Protein AF-A0A8J9U3N6-F1 (afdb_monomer_lite)

InterPro domains:
  IPR005055 Insect odorant-binding protein A10/Ejaculatory bulb-specific protein 3 [PF03392] (1-66)
  IPR005055 Insect odorant-binding protein A10/Ejaculatory bulb-specific protein 3 [PTHR11257] (2-75)
  IPR036682 Insect odorant-binding protein A10/Ejaculatory bulb-specific protein 3 superfamily [G3DSA:1.10.2080.10] (1-77)
  IPR036682 Insect odorant-binding protein A10/Ejaculatory bulb-specific protein 3 superfamily [SSF100910] (2-75)

Organism: NCBI:txid405034

Sequence (78 aa):
MLEEGKCSAEGKELKSHIQEALENNCAKCTNAQKSGTKKVIGHLINNENEYWEKLTAKYDPQHKYSVKYEKDLKTVSA

Structure (mmCIF, N/CA/C/O backbone):
data_AF-A0A8J9U3N6-F1
#
_entry.id   AF-A0A8J9U3N6-F1
#
loop_
_atom_site.group_PDB
_atom_site.id
_atom_site.type_symbol
_atom_site.label_atom_id
_atom_site.label_alt_id
_atom_site.label_comp_id
_atom_site.label_asym_id
_atom_site.label_entity_id
_atom_site.label_seq_id
_atom_site.pdbx_PDB_ins_code
_atom_site.Cartn_x
_atom_site.Cartn_y
_atom_site.Cartn_z
_atom_site.occupancy
_atom_site.B_iso_or_equiv
_atom_site.auth_seq_id
_atom_site.auth_comp_id
_atom_site.auth_asym_id
_atom_site.auth_atom_id
_atom_site.pdbx_PDB_model_num
ATOM 1 N N . MET A 1 1 ? -9.108 20.155 -6.127 1.00 40.75 1 MET A N 1
ATOM 2 C CA . MET A 1 1 ? -10.002 18.993 -5.830 1.00 40.75 1 MET A CA 1
ATOM 3 C C . MET A 1 1 ? -9.159 17.722 -5.789 1.00 40.75 1 MET A C 1
ATOM 5 O 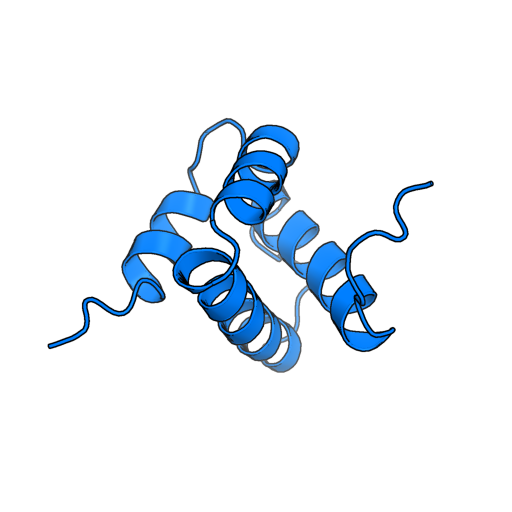O . MET A 1 1 ? -8.440 17.468 -6.746 1.00 40.75 1 MET A O 1
ATOM 9 N N . LEU A 1 2 ? -9.255 16.969 -4.681 1.00 43.91 2 LEU A N 1
ATOM 10 C CA . LEU A 1 2 ? -8.273 16.016 -4.109 1.00 43.91 2 LEU A CA 1
ATOM 11 C C . LEU A 1 2 ? -7.055 16.677 -3.430 1.00 43.91 2 LEU A C 1
ATOM 13 O O . LEU A 1 2 ? -5.933 16.190 -3.530 1.00 43.91 2 LEU A O 1
ATOM 17 N N . GLU A 1 3 ? -7.292 17.774 -2.707 1.00 47.25 3 GLU A N 1
ATOM 18 C CA . GLU A 1 3 ? -6.292 18.468 -1.870 1.00 47.25 3 GLU A CA 1
ATOM 19 C C . GLU A 1 3 ? -6.636 18.396 -0.372 1.00 47.25 3 GLU A C 1
ATOM 21 O O . GLU A 1 3 ? -6.096 19.145 0.433 1.00 47.25 3 GLU A O 1
ATOM 26 N N . GLU A 1 4 ? -7.534 17.492 0.027 1.00 45.56 4 GLU A N 1
ATOM 27 C CA . GLU A 1 4 ? -8.035 17.409 1.409 1.00 45.56 4 GLU A CA 1
ATOM 28 C C . GLU A 1 4 ? -7.269 16.396 2.276 1.00 45.56 4 GLU A C 1
ATOM 30 O O . GLU A 1 4 ? -7.776 15.847 3.243 1.00 45.56 4 GLU A O 1
ATOM 35 N N . GLY A 1 5 ? -6.010 16.153 1.920 1.00 51.88 5 GLY A N 1
ATOM 36 C CA . GLY A 1 5 ? -5.052 15.431 2.742 1.00 51.88 5 GLY A CA 1
ATOM 37 C C . GLY A 1 5 ? -3.657 15.854 2.318 1.00 51.88 5 GLY A C 1
ATOM 38 O O . GLY A 1 5 ? -3.302 15.714 1.145 1.00 51.88 5 GLY A O 1
ATOM 39 N N . LYS A 1 6 ? -2.872 16.412 3.246 1.00 45.56 6 LYS A N 1
ATOM 40 C CA . LYS A 1 6 ? -1.473 16.806 3.018 1.00 45.56 6 LYS A CA 1
ATOM 41 C C . LYS A 1 6 ? -0.620 15.554 2.804 1.00 45.56 6 LYS A C 1
ATOM 43 O O . LYS A 1 6 ? 0.148 15.154 3.669 1.00 45.56 6 LYS A O 1
ATOM 48 N N . CYS A 1 7 ? -0.745 14.913 1.650 1.00 50.59 7 CYS A N 1
ATOM 49 C CA . CYS A 1 7 ? 0.246 13.947 1.216 1.00 50.59 7 CYS A CA 1
ATOM 50 C C . CYS A 1 7 ? 1.458 14.750 0.745 1.00 50.59 7 CYS A C 1
ATOM 52 O O . CYS A 1 7 ? 1.441 15.333 -0.342 1.00 50.59 7 CYS A O 1
ATOM 54 N N . SER A 1 8 ? 2.496 14.800 1.583 1.00 57.06 8 SER A N 1
ATOM 55 C CA . SER A 1 8 ? 3.838 15.245 1.193 1.00 57.06 8 SER A CA 1
ATOM 56 C C . SER A 1 8 ? 4.269 14.533 -0.097 1.00 57.06 8 SER A C 1
ATOM 58 O O . SER A 1 8 ? 3.733 13.471 -0.418 1.00 57.06 8 SER A O 1
ATOM 60 N N . ALA A 1 9 ? 5.235 15.072 -0.848 1.00 59.44 9 ALA A N 1
ATOM 61 C CA . ALA A 1 9 ? 5.741 14.407 -2.060 1.00 59.44 9 ALA A CA 1
ATOM 62 C C . ALA A 1 9 ? 6.096 12.925 -1.796 1.00 59.44 9 ALA A C 1
ATOM 64 O O . ALA A 1 9 ? 5.710 12.046 -2.564 1.00 59.44 9 ALA A O 1
ATOM 65 N N . GLU A 1 10 ? 6.671 12.654 -0.622 1.00 56.53 10 GLU A N 1
ATOM 66 C CA . GLU A 1 10 ? 6.927 11.311 -0.090 1.00 56.53 10 GLU A CA 1
ATOM 67 C C . GLU A 1 10 ? 5.651 10.464 0.068 1.00 56.53 10 GLU A C 1
ATOM 69 O O . GLU A 1 10 ? 5.634 9.294 -0.300 1.00 56.53 10 GLU A O 1
ATOM 74 N N . GLY A 1 11 ? 4.553 11.046 0.556 1.00 64.06 11 GLY A N 1
ATOM 75 C CA . GLY A 1 11 ? 3.253 10.381 0.691 1.00 64.06 11 GLY A CA 1
ATOM 76 C C . GLY A 1 11 ? 2.606 10.029 -0.652 1.00 64.06 11 GLY A C 1
ATOM 77 O O . GLY A 1 11 ? 1.980 8.976 -0.776 1.00 64.06 11 GLY A O 1
ATOM 78 N N . LYS A 1 12 ? 2.803 10.855 -1.690 1.00 66.00 12 LYS A N 1
ATOM 79 C CA . LYS A 1 12 ? 2.363 10.539 -3.062 1.00 66.00 12 LYS A CA 1
ATOM 80 C C . LYS A 1 12 ? 3.137 9.362 -3.653 1.00 66.00 12 LYS A C 1
ATOM 82 O O . LYS A 1 12 ? 2.518 8.474 -4.239 1.00 66.00 12 LYS A O 1
ATOM 87 N N . GLU A 1 13 ? 4.455 9.337 -3.478 1.00 68.44 13 GLU A N 1
ATOM 88 C CA . GLU A 1 13 ? 5.284 8.213 -3.927 1.00 68.44 13 GLU A CA 1
ATOM 89 C C . GLU A 1 13 ? 4.936 6.928 -3.175 1.00 68.44 13 GLU A C 1
ATOM 91 O O . GLU A 1 13 ? 4.686 5.891 -3.790 1.00 68.44 13 GLU A O 1
ATOM 96 N N . LEU A 1 14 ? 4.799 7.010 -1.850 1.00 70.06 14 LEU A N 1
ATOM 97 C CA . LEU A 1 14 ? 4.376 5.889 -1.015 1.00 70.06 14 LEU A CA 1
ATOM 98 C C . LEU A 1 14 ? 3.005 5.361 -1.435 1.00 70.06 14 LEU A C 1
ATOM 100 O O . LEU A 1 14 ? 2.846 4.152 -1.549 1.00 70.06 14 LEU A O 1
ATOM 104 N N . LYS A 1 15 ? 2.041 6.227 -1.765 1.00 72.50 15 LYS A N 1
ATOM 105 C CA . LYS A 1 15 ? 0.730 5.805 -2.279 1.00 72.50 15 LYS A CA 1
ATOM 106 C C . LYS A 1 15 ? 0.833 5.034 -3.596 1.00 72.50 15 LYS A C 1
ATOM 108 O O . LYS A 1 15 ? 0.157 4.021 -3.748 1.00 72.50 15 LYS A O 1
ATOM 113 N N . SER A 1 16 ? 1.682 5.484 -4.519 1.00 75.81 16 SER A N 1
ATOM 114 C CA . SER A 1 16 ? 1.929 4.782 -5.785 1.00 75.81 16 SER A CA 1
ATOM 115 C C . SER A 1 16 ? 2.532 3.392 -5.547 1.00 75.81 16 SER A C 1
ATOM 117 O O . SER A 1 16 ? 2.093 2.400 -6.127 1.00 75.81 16 SER A O 1
ATOM 119 N N . HIS A 1 17 ? 3.477 3.286 -4.610 1.00 76.62 17 HIS A N 1
ATOM 120 C CA . HIS A 1 17 ? 4.071 2.004 -4.231 1.00 76.62 17 HIS A CA 1
ATOM 121 C C . HIS A 1 17 ? 3.107 1.089 -3.474 1.00 76.62 17 HIS A C 1
ATOM 123 O O . HIS A 1 17 ? 3.128 -0.111 -3.718 1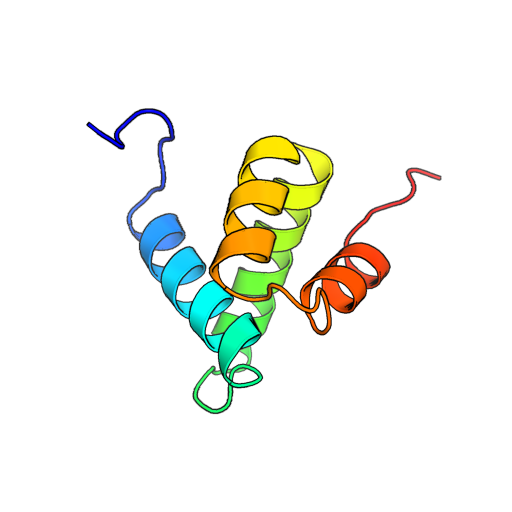.00 76.62 17 HIS A O 1
ATOM 129 N N . ILE A 1 18 ? 2.242 1.621 -2.601 1.00 75.88 18 ILE A N 1
ATOM 130 C CA . ILE A 1 18 ? 1.159 0.861 -1.952 1.00 75.88 18 ILE A CA 1
ATOM 131 C C . ILE A 1 18 ? 0.235 0.284 -3.017 1.00 75.88 18 ILE A C 1
ATOM 133 O O . ILE A 1 18 ? -0.075 -0.899 -2.981 1.00 75.88 18 ILE A O 1
ATOM 137 N N . GLN A 1 19 ? -0.178 1.103 -3.978 1.00 77.00 19 GLN A N 1
ATOM 138 C CA . GLN A 1 19 ? -1.017 0.657 -5.077 1.00 77.00 19 GLN A CA 1
ATOM 139 C C . GLN A 1 19 ? -0.343 -0.491 -5.850 1.00 77.00 19 GLN A C 1
ATOM 141 O O . GLN A 1 19 ? -0.939 -1.549 -6.023 1.00 77.00 19 GLN A O 1
ATOM 146 N N . GLU A 1 20 ? 0.929 -0.348 -6.224 1.00 79.12 20 GLU A N 1
ATOM 147 C CA . GLU A 1 20 ? 1.666 -1.423 -6.899 1.00 79.12 20 GLU A CA 1
ATOM 148 C C . GLU A 1 20 ? 1.866 -2.660 -5.995 1.00 79.12 20 GLU A C 1
ATOM 150 O O . GLU A 1 20 ? 1.865 -3.801 -6.469 1.00 79.12 20 GLU A O 1
ATOM 155 N N . ALA A 1 21 ? 1.989 -2.455 -4.679 1.00 76.94 21 ALA A N 1
ATOM 156 C 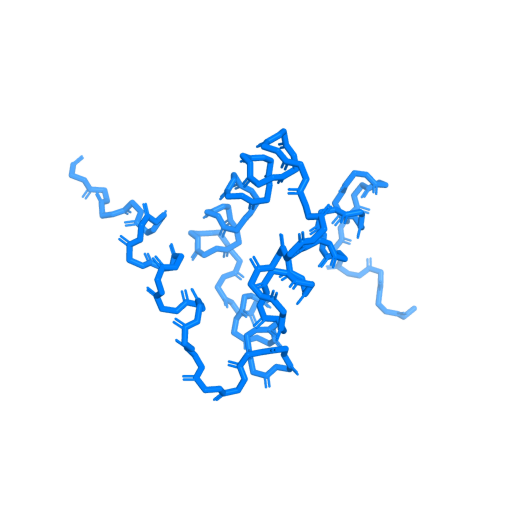CA . ALA A 1 21 ? 2.039 -3.517 -3.678 1.00 76.94 21 ALA A CA 1
ATOM 157 C C . ALA A 1 21 ? 0.762 -4.354 -3.667 1.00 76.94 21 ALA A C 1
ATOM 159 O O . ALA A 1 21 ? 0.824 -5.583 -3.624 1.00 76.94 21 ALA A O 1
ATOM 160 N N . LEU A 1 22 ? -0.374 -3.667 -3.715 1.00 75.44 22 LEU A N 1
ATOM 161 C CA . LEU A 1 22 ? -1.715 -4.225 -3.664 1.00 75.44 22 LEU A CA 1
ATOM 162 C C . LEU A 1 22 ? -2.115 -4.876 -5.000 1.00 75.44 22 LEU A C 1
ATOM 164 O O . LEU A 1 22 ? -2.700 -5.953 -4.999 1.00 75.44 22 LEU A O 1
ATOM 168 N N . GLU A 1 23 ? -1.737 -4.293 -6.138 1.00 75.50 23 GLU A N 1
ATOM 169 C CA . GLU A 1 23 ? -2.078 -4.837 -7.460 1.00 75.50 23 GLU A CA 1
ATOM 170 C C . GLU A 1 23 ? -1.137 -5.976 -7.894 1.00 75.50 23 GLU A C 1
ATOM 172 O O . GLU A 1 23 ? -1.581 -6.985 -8.440 1.00 75.50 23 GLU A O 1
ATOM 177 N N . ASN A 1 24 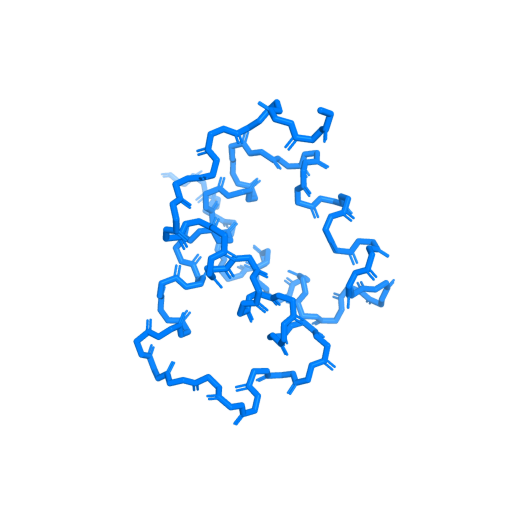? 0.172 -5.841 -7.644 1.00 74.69 24 ASN A N 1
ATOM 178 C CA . ASN A 1 24 ? 1.215 -6.702 -8.221 1.00 74.69 24 ASN A CA 1
ATOM 179 C C . ASN A 1 24 ? 2.172 -7.306 -7.179 1.00 74.69 24 ASN A C 1
ATOM 181 O O . A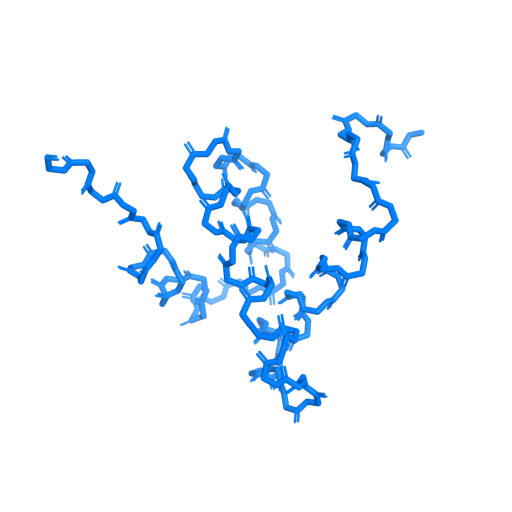SN A 1 24 ? 3.293 -7.692 -7.517 1.00 74.69 24 ASN A O 1
ATOM 185 N N . ASN A 1 25 ? 1.779 -7.378 -5.902 1.00 67.62 25 ASN A N 1
ATOM 186 C CA . ASN A 1 25 ? 2.637 -7.877 -4.813 1.00 67.62 25 ASN A CA 1
ATOM 187 C C . ASN A 1 25 ? 3.936 -7.060 -4.637 1.00 67.62 25 ASN A C 1
ATOM 189 O O . ASN A 1 25 ? 4.911 -7.530 -4.049 1.00 67.62 25 ASN A O 1
ATOM 193 N N . CYS A 1 26 ? 3.980 -5.826 -5.151 1.00 69.50 26 CYS A N 1
ATOM 194 C CA . CYS A 1 26 ? 5.164 -4.969 -5.073 1.00 69.50 26 CYS A CA 1
ATOM 195 C C . CYS A 1 26 ? 6.372 -5.635 -5.758 1.00 69.50 26 CYS A C 1
ATOM 197 O O . CYS A 1 26 ? 7.488 -5.618 -5.226 1.00 69.50 26 CYS A O 1
ATOM 199 N N . ALA A 1 27 ? 6.150 -6.274 -6.916 1.00 70.12 27 ALA A N 1
ATOM 200 C CA . ALA A 1 27 ? 7.182 -7.011 -7.647 1.00 70.12 27 ALA A CA 1
ATOM 201 C C . ALA A 1 27 ? 8.417 -6.154 -7.983 1.00 70.12 27 ALA A C 1
ATOM 203 O O . ALA A 1 27 ? 9.522 -6.686 -8.060 1.00 70.12 27 ALA A O 1
ATOM 204 N N . LYS A 1 28 ? 8.248 -4.832 -8.139 1.00 71.00 28 LYS A N 1
ATOM 205 C CA . LYS A 1 28 ? 9.342 -3.891 -8.430 1.00 71.00 28 LYS A CA 1
ATOM 206 C C . LYS A 1 28 ? 9.794 -3.071 -7.221 1.00 71.00 28 LYS A C 1
ATOM 208 O O . LYS A 1 28 ? 10.729 -2.283 -7.336 1.00 71.00 28 LYS A O 1
ATOM 213 N N . CYS A 1 29 ? 9.181 -3.258 -6.056 1.00 75.12 29 CYS A N 1
ATOM 214 C CA . CYS A 1 29 ? 9.507 -2.464 -4.881 1.00 75.12 29 CYS A CA 1
ATOM 215 C C . CYS A 1 29 ? 10.794 -2.943 -4.213 1.00 75.12 29 CYS A C 1
ATOM 217 O O . CYS A 1 29 ? 10.946 -4.122 -3.873 1.00 75.12 29 CYS A O 1
ATOM 219 N N . THR A 1 30 ? 11.683 -2.002 -3.914 1.00 80.25 30 THR A N 1
ATOM 220 C CA . THR A 1 30 ? 12.861 -2.259 -3.079 1.00 80.25 30 THR A CA 1
ATOM 221 C C . THR A 1 30 ? 12.484 -2.466 -1.611 1.00 80.25 30 THR A C 1
ATOM 223 O O . THR A 1 30 ? 11.434 -2.029 -1.139 1.00 80.25 30 THR A O 1
ATOM 226 N N . ASN A 1 31 ? 13.367 -3.118 -0.846 1.00 80.06 31 ASN A N 1
ATOM 227 C CA . ASN A 1 31 ? 13.160 -3.347 0.590 1.00 80.06 31 ASN A CA 1
ATOM 228 C C . ASN A 1 31 ? 12.923 -2.044 1.377 1.00 80.06 31 ASN A C 1
ATOM 230 O O . ASN A 1 31 ? 12.093 -2.018 2.286 1.00 80.06 31 ASN A O 1
ATOM 234 N N . ALA A 1 32 ? 13.592 -0.952 0.989 1.00 78.88 32 ALA A N 1
ATOM 235 C CA . ALA A 1 32 ? 13.382 0.370 1.577 1.00 78.88 32 ALA A CA 1
ATOM 236 C C . ALA A 1 32 ? 11.951 0.883 1.334 1.00 78.88 32 ALA A C 1
ATOM 238 O O . ALA A 1 32 ? 11.270 1.279 2.280 1.00 78.88 32 ALA A O 1
ATOM 239 N N . GLN A 1 33 ? 11.458 0.780 0.094 1.00 73.44 33 GLN A N 1
ATOM 240 C CA . GLN A 1 33 ? 10.086 1.149 -0.262 1.00 73.44 33 GLN A CA 1
ATOM 241 C C . GLN A 1 33 ? 9.064 0.279 0.469 1.00 73.44 33 GLN A C 1
ATOM 243 O O . GLN A 1 33 ? 8.097 0.818 0.996 1.00 73.44 33 GLN A O 1
ATOM 248 N N . LYS A 1 34 ? 9.286 -1.038 0.583 1.00 78.44 34 LYS A N 1
ATOM 249 C CA . LYS A 1 34 ? 8.393 -1.941 1.335 1.00 78.44 34 LYS A CA 1
ATOM 250 C C . LYS A 1 34 ? 8.278 -1.540 2.807 1.00 78.44 34 LYS A C 1
ATOM 252 O O . LYS A 1 34 ? 7.177 -1.534 3.352 1.00 78.44 34 LYS A O 1
ATOM 257 N N . SER A 1 35 ? 9.394 -1.178 3.440 1.00 79.56 35 SER A N 1
ATOM 258 C CA . SER A 1 35 ? 9.414 -0.741 4.840 1.00 79.56 35 SER A CA 1
ATOM 259 C C . SER A 1 35 ? 8.722 0.615 5.037 1.00 79.56 35 SER A C 1
ATOM 261 O O . SER A 1 35 ? 7.880 0.759 5.925 1.00 79.56 35 SER A O 1
ATOM 263 N N . GLY A 1 36 ? 8.995 1.590 4.161 1.00 77.50 36 GLY A N 1
ATOM 264 C CA . GLY A 1 36 ? 8.308 2.887 4.176 1.00 77.50 36 GLY A CA 1
ATOM 265 C C . GLY A 1 36 ? 6.803 2.746 3.935 1.00 77.50 36 GLY A C 1
ATOM 266 O O . GLY A 1 36 ? 5.995 3.295 4.681 1.00 77.50 36 GLY A O 1
ATOM 267 N N . THR A 1 37 ? 6.434 1.920 2.955 1.00 79.12 37 THR A N 1
ATOM 268 C CA . THR A 1 37 ? 5.048 1.583 2.610 1.00 79.12 37 THR A CA 1
ATOM 269 C C . THR A 1 37 ? 4.334 0.985 3.820 1.00 79.12 37 THR A C 1
ATOM 271 O O . THR A 1 37 ? 3.268 1.466 4.185 1.00 79.12 37 THR A O 1
ATOM 274 N N . LYS A 1 38 ? 4.942 0.013 4.516 1.00 79.44 38 LYS A N 1
ATOM 275 C CA . LYS A 1 38 ? 4.379 -0.553 5.753 1.00 79.44 38 LYS A CA 1
ATOM 276 C C . LYS A 1 38 ? 4.119 0.506 6.829 1.00 79.44 38 LYS A C 1
ATOM 278 O O . LYS A 1 38 ? 3.057 0.485 7.439 1.00 79.44 38 LYS A O 1
ATOM 283 N N . LYS A 1 39 ? 5.041 1.448 7.055 1.00 80.06 39 LYS A N 1
ATOM 284 C CA . LYS A 1 39 ? 4.829 2.530 8.035 1.00 80.06 39 LYS A CA 1
ATOM 285 C C . LYS A 1 39 ? 3.624 3.402 7.687 1.00 80.06 39 LYS A C 1
ATOM 287 O O . LYS A 1 39 ? 2.815 3.688 8.565 1.00 80.06 39 LYS A O 1
ATOM 292 N N . VAL A 1 40 ? 3.493 3.799 6.421 1.00 78.31 40 VAL A N 1
ATOM 293 C CA . VAL A 1 40 ? 2.369 4.631 5.966 1.00 78.31 40 VAL A CA 1
ATOM 294 C C . VAL A 1 40 ? 1.059 3.862 6.017 1.00 78.31 40 VAL A C 1
ATOM 296 O O . VAL A 1 40 ? 0.083 4.388 6.537 1.00 78.31 40 VAL A O 1
ATOM 299 N N . ILE A 1 41 ? 1.039 2.613 5.545 1.00 79.62 41 ILE A N 1
ATOM 300 C CA . ILE A 1 41 ? -0.145 1.755 5.638 1.00 79.62 41 ILE A CA 1
ATOM 301 C C . ILE A 1 41 ? -0.575 1.611 7.102 1.00 79.62 41 ILE A C 1
ATOM 303 O O . ILE A 1 41 ? -1.747 1.787 7.408 1.00 79.62 41 ILE A O 1
ATOM 307 N N . GLY A 1 42 ? 0.365 1.374 8.022 1.00 81.19 42 GLY A N 1
ATOM 308 C CA . GLY A 1 42 ? 0.067 1.318 9.451 1.00 81.19 42 GLY A CA 1
ATOM 309 C C . GLY A 1 42 ? -0.540 2.624 9.962 1.00 81.19 42 GLY A C 1
ATOM 310 O O . GLY A 1 42 ? -1.546 2.595 10.666 1.00 81.19 42 GLY A O 1
ATOM 311 N N . HIS A 1 43 ? 0.001 3.777 9.565 1.00 81.62 43 HIS A N 1
ATOM 312 C CA . HIS A 1 43 ? -0.591 5.064 9.924 1.00 81.62 43 HIS A CA 1
ATOM 313 C C . HIS A 1 43 ? -2.015 5.219 9.371 1.00 81.62 43 HIS A C 1
ATOM 315 O O . HIS A 1 43 ? -2.906 5.568 10.140 1.00 81.62 43 HIS A O 1
ATOM 321 N N . LEU A 1 44 ? -2.241 4.884 8.096 1.00 77.75 44 LEU A N 1
ATOM 322 C CA . LEU A 1 44 ? -3.552 4.940 7.444 1.00 77.75 44 LEU A CA 1
ATOM 323 C C . LEU A 1 44 ? -4.567 4.014 8.125 1.00 77.75 44 LEU A C 1
ATOM 325 O O . LEU A 1 44 ? -5.667 4.447 8.421 1.00 77.75 44 LEU A O 1
ATOM 329 N N . ILE A 1 45 ? -4.200 2.775 8.457 1.00 81.44 45 ILE A N 1
ATOM 330 C CA . ILE A 1 45 ? -5.103 1.833 9.140 1.00 81.44 45 ILE A CA 1
ATOM 331 C C . ILE A 1 45 ? -5.495 2.344 10.534 1.00 81.44 45 ILE A C 1
ATOM 333 O O . ILE A 1 45 ? -6.649 2.226 10.934 1.00 81.44 45 ILE A O 1
ATOM 337 N N . ASN A 1 46 ? -4.539 2.892 11.292 1.00 80.94 46 ASN A N 1
ATOM 338 C CA . ASN A 1 46 ? -4.777 3.286 12.685 1.00 80.94 46 ASN A CA 1
ATOM 339 C C . ASN A 1 46 ? -5.370 4.704 12.825 1.00 80.94 46 ASN A C 1
ATOM 341 O O . ASN A 1 46 ? -6.089 4.954 13.786 1.00 80.94 46 ASN A O 1
ATOM 345 N N . ASN A 1 47 ? -5.064 5.631 11.909 1.00 79.62 47 ASN A N 1
ATOM 346 C CA . ASN A 1 47 ? -5.459 7.046 12.004 1.00 79.62 47 ASN A CA 1
ATOM 347 C C . ASN A 1 47 ? -6.456 7.471 10.915 1.00 79.62 47 ASN A C 1
ATOM 349 O O . ASN A 1 47 ? -7.264 8.358 11.161 1.00 79.62 47 ASN A O 1
ATOM 353 N N . GLU A 1 48 ? -6.431 6.849 9.733 1.00 79.69 48 GLU A N 1
ATOM 354 C CA . GLU A 1 48 ? -7.231 7.249 8.564 1.00 79.69 48 GLU A CA 1
ATOM 355 C C . GLU A 1 48 ? -7.956 6.054 7.916 1.00 79.69 48 GLU A C 1
ATOM 357 O O . GLU A 1 48 ? -7.860 5.820 6.706 1.00 79.69 48 GLU A O 1
ATOM 362 N N . ASN A 1 49 ? -8.690 5.277 8.722 1.00 78.62 49 ASN A N 1
ATOM 363 C CA . ASN A 1 49 ? -9.328 4.035 8.268 1.00 78.62 49 ASN A CA 1
ATOM 364 C C . ASN A 1 49 ? -10.269 4.250 7.069 1.00 78.62 49 ASN A C 1
ATOM 366 O O . ASN A 1 49 ? -10.282 3.449 6.144 1.00 78.62 49 ASN A O 1
ATOM 370 N N . GLU A 1 50 ? -11.000 5.366 7.030 1.00 81.12 50 GLU A N 1
ATOM 371 C CA . GLU A 1 50 ? -11.897 5.678 5.909 1.00 81.12 50 GLU A CA 1
ATOM 372 C C . GLU A 1 50 ? -11.131 5.869 4.585 1.00 81.12 50 GLU A C 1
ATOM 374 O O . GLU A 1 50 ? -11.582 5.460 3.511 1.00 81.12 50 GLU A O 1
ATOM 379 N N . TYR A 1 51 ? -9.943 6.479 4.649 1.00 77.25 51 TYR A N 1
ATOM 380 C CA . TYR A 1 51 ? -9.088 6.644 3.478 1.00 77.25 51 TYR A CA 1
ATOM 381 C C . TYR A 1 51 ? -8.476 5.308 3.062 1.00 77.25 51 TYR A C 1
ATOM 383 O O . TYR A 1 51 ? -8.403 5.020 1.866 1.00 77.25 51 TYR A O 1
ATOM 391 N N . TRP A 1 52 ? -8.086 4.485 4.040 1.00 80.94 52 TRP A N 1
ATOM 392 C CA . TRP A 1 52 ? -7.618 3.122 3.817 1.00 80.94 52 TRP A CA 1
ATOM 393 C C . TRP A 1 52 ? -8.673 2.285 3.089 1.00 80.94 52 TRP A C 1
ATOM 395 O O . TRP A 1 52 ? -8.373 1.775 2.016 1.00 80.94 52 TRP A O 1
ATOM 405 N N . GLU A 1 53 ? -9.920 2.249 3.564 1.00 82.12 53 GLU A N 1
ATOM 406 C CA . GLU A 1 53 ? -11.015 1.500 2.929 1.00 82.12 53 GLU A CA 1
ATOM 407 C C . GLU A 1 53 ? -11.279 1.938 1.480 1.00 82.12 53 GLU A C 1
ATOM 409 O O . GLU A 1 53 ? -11.474 1.107 0.593 1.00 82.12 53 GLU A O 1
ATOM 414 N N . LYS A 1 54 ? -11.226 3.245 1.194 1.00 82.44 54 LYS A N 1
ATOM 415 C CA . LYS A 1 54 ? -11.343 3.758 -0.184 1.00 82.44 54 LYS A CA 1
ATOM 416 C C . LYS A 1 54 ? -10.178 3.304 -1.069 1.00 82.44 54 LYS A C 1
ATOM 418 O O . LYS A 1 54 ? -10.361 3.077 -2.266 1.00 82.44 54 LYS A O 1
ATOM 423 N N . LEU A 1 55 ? -8.978 3.202 -0.501 1.00 77.75 55 LEU A N 1
ATOM 424 C CA . LEU A 1 55 ? -7.772 2.754 -1.196 1.00 77.75 55 LEU A CA 1
ATOM 425 C C . LEU A 1 55 ? -7.845 1.252 -1.486 1.00 77.75 55 LEU A C 1
ATOM 427 O O . LEU A 1 55 ? -7.654 0.842 -2.630 1.00 77.75 55 LEU A O 1
ATOM 431 N N . THR A 1 56 ? -8.179 0.442 -0.486 1.00 80.38 56 THR A N 1
ATOM 432 C CA . THR A 1 56 ? -8.291 -1.012 -0.628 1.00 80.38 56 THR A CA 1
ATOM 433 C C . THR A 1 56 ? -9.421 -1.373 -1.583 1.00 80.38 56 THR A C 1
ATOM 435 O O . THR A 1 56 ? -9.187 -2.118 -2.523 1.00 80.38 56 THR A O 1
ATOM 438 N N . ALA A 1 57 ? -10.595 -0.746 -1.479 1.00 83.62 57 ALA A N 1
ATOM 439 C CA . ALA A 1 57 ? -11.700 -0.990 -2.406 1.00 83.62 57 ALA A CA 1
ATOM 440 C C . ALA A 1 57 ? -11.340 -0.682 -3.871 1.00 83.62 57 ALA A C 1
ATOM 442 O O . ALA A 1 57 ? -11.848 -1.328 -4.787 1.00 83.62 57 ALA A O 1
ATOM 443 N N . LYS A 1 58 ? -10.456 0.297 -4.105 1.00 81.62 58 LYS A N 1
ATOM 444 C CA . LYS A 1 58 ? -10.036 0.694 -5.453 1.00 81.62 58 LYS A CA 1
ATOM 445 C C . LYS A 1 58 ? -8.916 -0.177 -6.023 1.00 81.62 58 LYS A C 1
ATOM 447 O O . LYS A 1 58 ? -8.944 -0.471 -7.214 1.00 81.62 58 LYS A O 1
ATOM 452 N N . TYR A 1 59 ? -7.933 -0.539 -5.203 1.00 78.69 59 TYR A N 1
ATOM 453 C CA . TYR A 1 59 ? -6.686 -1.167 -5.661 1.00 78.69 59 TYR A CA 1
ATOM 454 C C . TYR A 1 59 ? -6.552 -2.644 -5.276 1.00 78.69 59 TYR A C 1
ATOM 456 O O . TYR A 1 59 ? -5.842 -3.391 -5.937 1.00 78.69 59 TYR A O 1
ATOM 464 N N . ASP A 1 60 ? -7.257 -3.085 -4.241 1.00 80.25 60 ASP A N 1
ATOM 465 C CA . ASP A 1 60 ? -7.324 -4.474 -3.785 1.00 80.25 60 ASP A CA 1
ATOM 466 C C . ASP A 1 60 ? -8.773 -4.832 -3.419 1.00 80.25 60 ASP A C 1
ATOM 468 O O . ASP A 1 60 ? -9.083 -5.076 -2.252 1.00 80.25 60 ASP A O 1
ATOM 472 N N . PRO A 1 61 ? -9.690 -4.889 -4.403 1.00 78.81 61 PRO A N 1
ATOM 473 C CA . PRO A 1 61 ? -11.102 -5.182 -4.146 1.00 78.81 61 PRO A CA 1
ATOM 474 C C . PRO A 1 61 ? -11.324 -6.573 -3.529 1.00 78.81 61 PRO A C 1
ATOM 476 O O . PRO A 1 61 ? -12.373 -6.837 -2.953 1.00 78.81 61 PRO A O 1
ATOM 479 N N . GLN A 1 62 ? -10.339 -7.474 -3.631 1.00 80.06 62 GLN A N 1
ATOM 480 C CA . GLN A 1 62 ? -10.353 -8.790 -2.981 1.00 80.06 62 GLN A CA 1
ATOM 481 C C . GLN A 1 62 ? -9.841 -8.758 -1.535 1.00 80.06 62 GLN A C 1
ATOM 483 O O . GLN A 1 62 ? -9.860 -9.796 -0.874 1.00 80.06 62 GLN A O 1
ATOM 488 N N . HIS A 1 63 ? -9.344 -7.613 -1.061 1.00 76.62 63 HIS A N 1
ATOM 489 C CA . HIS A 1 63 ? -8.752 -7.444 0.262 1.00 76.62 63 HIS A CA 1
ATOM 490 C C . HIS A 1 63 ? -7.643 -8.482 0.553 1.00 76.62 63 HIS A C 1
ATOM 492 O O . HIS A 1 63 ? -7.387 -8.839 1.702 1.00 76.62 63 HIS A O 1
ATOM 498 N N . LYS A 1 64 ? -6.963 -8.996 -0.483 1.00 77.75 64 LYS A N 1
ATOM 499 C CA . LYS A 1 64 ? -5.979 -10.086 -0.367 1.00 77.75 64 LYS A CA 1
ATOM 500 C C . LYS A 1 64 ? -4.707 -9.632 0.333 1.00 77.75 64 LYS A C 1
ATOM 502 O O . LYS A 1 64 ? -4.127 -10.372 1.129 1.00 77.75 64 LYS A O 1
ATOM 507 N N . TYR A 1 65 ? -4.263 -8.424 0.014 1.00 76.50 65 TYR A N 1
ATOM 508 C CA . TYR A 1 65 ? -3.052 -7.834 0.570 1.00 76.50 65 TYR A CA 1
ATOM 509 C C . TYR A 1 65 ? -3.387 -6.866 1.685 1.00 76.50 65 TYR A C 1
ATOM 511 O O . TYR A 1 65 ? -2.693 -6.844 2.699 1.00 76.50 65 TYR A O 1
ATOM 519 N N . SER A 1 66 ? -4.490 -6.141 1.532 1.00 79.19 66 SER A N 1
ATOM 520 C CA . SER A 1 66 ? -5.009 -5.205 2.521 1.00 79.19 66 SER A CA 1
ATOM 521 C C . SER A 1 66 ? -5.204 -5.889 3.867 1.00 79.19 66 SER A C 1
ATOM 523 O O . SER A 1 66 ? -4.593 -5.465 4.838 1.00 79.19 66 SER A O 1
ATOM 525 N N . VAL A 1 67 ? -5.865 -7.055 3.898 1.00 82.56 67 VAL A N 1
ATOM 526 C CA . VAL A 1 67 ? -6.056 -7.845 5.128 1.00 82.56 67 VAL A CA 1
ATOM 527 C C . VAL A 1 67 ? -4.734 -8.312 5.724 1.00 82.56 67 VAL A C 1
ATOM 529 O O . VAL A 1 67 ? -4.598 -8.389 6.944 1.00 82.56 67 VAL A O 1
ATOM 532 N N . LYS A 1 68 ? -3.735 -8.624 4.892 1.00 82.12 68 LYS A N 1
ATOM 533 C CA . LYS A 1 68 ? -2.407 -9.004 5.383 1.00 82.12 68 LYS A CA 1
ATOM 534 C C . LYS A 1 68 ? -1.736 -7.824 6.077 1.00 82.12 68 LYS A C 1
ATOM 536 O O . LYS A 1 68 ? -1.195 -8.006 7.160 1.00 82.12 68 LYS A O 1
ATOM 541 N N . TYR A 1 69 ? -1.793 -6.637 5.480 1.00 80.62 69 TYR A N 1
ATOM 542 C CA . TYR A 1 69 ? -1.249 -5.418 6.069 1.00 80.62 69 TYR A CA 1
A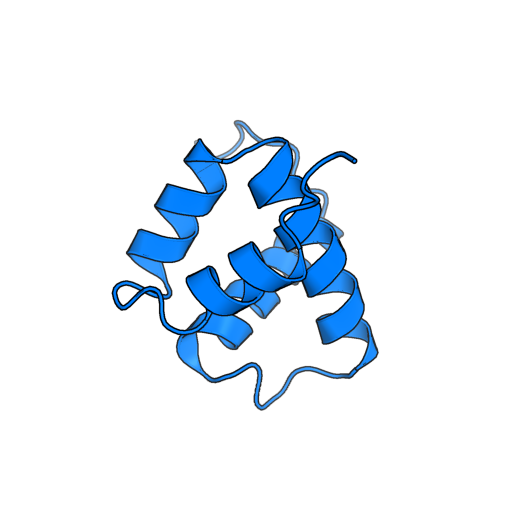TOM 543 C C . TYR A 1 69 ? -2.035 -4.965 7.295 1.00 80.62 69 TYR A C 1
ATOM 545 O O . TYR A 1 69 ? -1.422 -4.627 8.295 1.00 80.62 69 TYR A O 1
ATOM 553 N N . GLU A 1 70 ? -3.361 -5.032 7.262 1.00 82.75 70 GLU A N 1
ATOM 554 C CA . GLU A 1 70 ? -4.214 -4.813 8.426 1.00 82.75 70 GLU A CA 1
ATOM 555 C C . GLU A 1 70 ? -3.828 -5.766 9.545 1.00 82.75 70 GLU A C 1
ATOM 557 O O . GLU A 1 70 ? -3.562 -5.328 10.647 1.00 82.75 70 GLU A O 1
ATOM 562 N N . LYS A 1 71 ? -3.667 -7.060 9.286 1.00 82.12 71 LYS A N 1
ATOM 563 C CA . LYS A 1 71 ? -3.267 -8.003 10.334 1.00 82.12 71 LYS A CA 1
ATOM 564 C C . LYS A 1 71 ? -1.846 -7.766 10.867 1.00 82.12 71 LYS A C 1
ATOM 566 O O . LYS A 1 71 ? -1.604 -8.008 12.043 1.00 82.12 71 LYS A O 1
ATOM 571 N N . ASP A 1 72 ? -0.920 -7.334 10.013 1.00 79.12 72 ASP A N 1
ATOM 572 C CA . ASP A 1 72 ? 0.502 -7.136 10.344 1.00 79.12 72 ASP A CA 1
ATOM 573 C C . ASP A 1 72 ? 0.782 -5.767 10.997 1.00 79.12 72 ASP A C 1
ATOM 575 O O . ASP A 1 72 ? 1.726 -5.638 11.770 1.00 79.12 72 ASP A O 1
ATOM 579 N N . LEU A 1 73 ? -0.027 -4.745 10.690 1.00 80.75 73 LEU A N 1
ATOM 580 C CA . LEU A 1 73 ? 0.199 -3.338 11.060 1.00 80.75 73 LEU A CA 1
ATOM 581 C C . LEU A 1 73 ? -0.911 -2.727 11.917 1.00 80.75 73 LEU A C 1
ATOM 583 O O . LEU A 1 73 ? -0.717 -1.641 12.469 1.00 80.75 73 LEU A O 1
ATOM 587 N N . LYS A 1 74 ? -2.071 -3.380 12.041 1.00 72.88 74 LYS A N 1
ATOM 588 C CA . LYS A 1 74 ? -3.066 -3.024 13.054 1.00 72.88 74 LYS A CA 1
ATOM 589 C C . LYS A 1 74 ? -2.462 -3.395 14.396 1.00 72.88 74 LYS A C 1
ATOM 591 O O . LYS A 1 74 ? -2.561 -4.527 14.863 1.00 72.88 74 LYS A O 1
ATOM 596 N N . THR A 1 75 ? -1.786 -2.422 14.989 1.00 60.94 75 THR A N 1
ATOM 597 C CA . THR A 1 75 ? -1.430 -2.418 16.396 1.00 60.94 75 THR A CA 1
ATOM 598 C C . THR A 1 75 ? -2.732 -2.558 17.170 1.00 60.94 75 THR A C 1
ATOM 600 O O . THR A 1 75 ? -3.451 -1.589 17.389 1.00 60.94 75 THR A O 1
ATOM 603 N N . VAL A 1 76 ? -3.070 -3.787 17.562 1.00 51.78 76 VAL A N 1
ATOM 604 C CA . VAL A 1 76 ? -3.845 -3.981 18.781 1.00 51.78 76 VAL A CA 1
ATOM 605 C C . VAL A 1 76 ? -2.986 -3.331 19.852 1.00 51.78 76 VAL A C 1
ATOM 607 O O . VAL A 1 76 ? -1.941 -3.872 20.207 1.00 51.78 76 VAL A O 1
ATOM 610 N N . SER A 1 77 ? -3.356 -2.116 20.254 1.00 39.78 77 SER A N 1
ATOM 611 C CA . SER A 1 77 ? -2.854 -1.499 21.471 1.00 39.78 77 SER A CA 1
ATOM 612 C C . SER A 1 77 ? -3.052 -2.523 22.586 1.00 39.78 77 SER A C 1
ATOM 614 O O . SER A 1 77 ? -4.188 -2.792 22.978 1.00 39.78 77 SER A O 1
ATOM 616 N N . ALA A 1 78 ? -1.961 -3.164 22.989 1.00 35.44 78 ALA A N 1
ATOM 617 C CA . ALA A 1 78 ? -1.857 -3.849 24.264 1.00 35.44 78 ALA A CA 1
ATOM 618 C C . ALA A 1 78 ? -1.355 -2.832 25.288 1.00 35.44 78 ALA A C 1
ATOM 620 O O . ALA A 1 78 ? -0.445 -2.049 24.920 1.00 35.44 78 ALA A O 1
#

Foldseek 3Di:
DPPPDPCDPLNVVLLVQLLCCQQPVSPVDDPVSVVSNLVVLLCCVVPPVVVLVVSCCVRPVVCPVVVVSCVVRVPPPD

Radius of gyration: 11.98 Å; chains: 1; bounding box: 25×29×33 Å

pLDDT: mean 72.45, std 12.05, range [35.44, 83.62]

Secondary structure (DSSP, 8-state):
---SS---HHHHHHHHHHHHHHHHTTTT--HHHHHHHHHHHHHHHHH-HHHHHHHHHHH-TT-TTHHHHHHHH-----